Protein AF-A0A354I436-F1 (afdb_monomer_lite)

Secondary structure (DSSP, 8-state):
-------------TTEEE-TTT-PEEEEETTS-GGG-TTEETTTEE--HHHHHHHHS---------------------

Structure (mmCIF, N/CA/C/O backbone):
data_AF-A0A354I436-F1
#
_entry.id   AF-A0A354I436-F1
#
loop_
_atom_site.group_PDB
_atom_site.id
_atom_site.type_symbol
_atom_site.label_atom_id
_atom_site.label_alt_id
_atom_site.label_comp_id
_atom_site.label_asym_id
_atom_site.label_entity_id
_atom_site.label_seq_id
_atom_site.pdbx_PDB_ins_code
_atom_site.Cartn_x
_atom_site.Cartn_y
_atom_site.Cartn_z
_atom_site.occupancy
_atom_site.B_iso_or_equiv
_atom_site.auth_seq_id
_atom_site.auth_comp_id
_atom_site.auth_asym_id
_atom_site.auth_atom_id
_atom_site.pdbx_PDB_model_num
ATOM 1 N N . MET A 1 1 ? -10.270 -16.859 45.714 1.00 53.00 1 MET A N 1
ATOM 2 C CA . MET A 1 1 ? -10.099 -17.369 44.336 1.00 53.00 1 MET A CA 1
ATOM 3 C C . MET A 1 1 ? -10.937 -16.503 43.407 1.00 53.00 1 MET A C 1
ATOM 5 O O . MET A 1 1 ? -12.155 -16.574 43.481 1.00 53.00 1 MET A O 1
ATOM 9 N N . ARG A 1 2 ? -10.320 -15.638 42.599 1.00 47.62 2 ARG A N 1
ATOM 10 C CA . ARG A 1 2 ? -10.990 -14.964 41.478 1.00 47.62 2 ARG A CA 1
ATOM 11 C C . ARG A 1 2 ? -10.050 -15.062 40.283 1.00 47.62 2 ARG A C 1
ATOM 13 O O . ARG A 1 2 ? -8.965 -14.496 40.320 1.00 47.62 2 ARG A O 1
ATOM 20 N N . ALA A 1 3 ? -10.434 -15.887 39.315 1.00 62.38 3 ALA A N 1
ATOM 21 C CA . ALA A 1 3 ? -9.740 -16.041 38.050 1.00 62.38 3 ALA A CA 1
ATOM 22 C C . ALA A 1 3 ? -10.087 -14.828 37.184 1.00 62.38 3 ALA A C 1
ATOM 24 O O . ALA A 1 3 ? -11.224 -14.709 36.730 1.00 62.38 3 ALA A O 1
ATOM 25 N N . ASP A 1 4 ? -9.131 -13.919 37.004 1.00 61.53 4 ASP A N 1
ATOM 26 C CA . ASP A 1 4 ? -9.248 -12.886 35.983 1.00 61.53 4 ASP A CA 1
ATOM 27 C C . ASP A 1 4 ? -8.879 -13.516 34.640 1.00 61.53 4 ASP A C 1
ATOM 29 O O . ASP A 1 4 ? -7.716 -13.725 34.295 1.00 61.53 4 ASP A O 1
ATOM 33 N N . ASN A 1 5 ? -9.925 -13.936 33.938 1.00 64.75 5 ASN A N 1
ATOM 34 C CA . ASN A 1 5 ? -9.879 -14.461 32.587 1.00 64.75 5 ASN A CA 1
ATOM 35 C C . ASN A 1 5 ? -9.819 -13.277 31.608 1.00 64.75 5 ASN A C 1
ATOM 37 O O . ASN A 1 5 ? -10.754 -13.035 30.848 1.00 64.75 5 ASN A O 1
ATOM 41 N N . GLY A 1 6 ? -8.744 -12.494 31.670 1.00 52.44 6 GLY A N 1
ATOM 42 C CA . GLY A 1 6 ? -8.488 -11.391 30.752 1.00 52.44 6 GLY A CA 1
ATOM 43 C C . GLY A 1 6 ? -7.865 -11.903 29.458 1.00 52.44 6 GLY A C 1
ATOM 44 O O . GLY A 1 6 ? -6.655 -11.800 29.268 1.00 52.44 6 GLY A O 1
ATOM 45 N N . ARG A 1 7 ? -8.671 -12.475 28.552 1.00 57.69 7 ARG A N 1
ATOM 46 C CA . ARG A 1 7 ? -8.241 -12.646 27.155 1.00 57.69 7 ARG A CA 1
ATOM 47 C C . ARG A 1 7 ? -7.934 -11.255 26.608 1.00 57.69 7 ARG A C 1
ATOM 49 O O . ARG A 1 7 ? -8.833 -10.435 26.452 1.00 57.69 7 ARG A O 1
ATOM 56 N N . ALA A 1 8 ? -6.655 -10.992 26.357 1.00 58.38 8 ALA A N 1
ATOM 57 C CA . ALA A 1 8 ? -6.204 -9.830 25.615 1.00 58.38 8 ALA A CA 1
ATOM 58 C C . ALA A 1 8 ? -6.733 -9.946 24.180 1.00 58.38 8 ALA A C 1
ATOM 60 O O . ALA A 1 8 ? -6.087 -10.526 23.309 1.00 58.38 8 ALA A O 1
ATOM 61 N N . GLU A 1 9 ? -7.940 -9.436 23.955 1.00 55.22 9 GLU A N 1
ATOM 62 C CA . GLU A 1 9 ? -8.440 -9.142 22.619 1.00 55.22 9 GLU A CA 1
ATOM 63 C C . GLU A 1 9 ? -7.395 -8.228 21.963 1.00 55.22 9 GLU A C 1
ATOM 65 O O . GLU A 1 9 ? -7.060 -7.186 22.544 1.00 55.22 9 GLU A O 1
ATOM 70 N 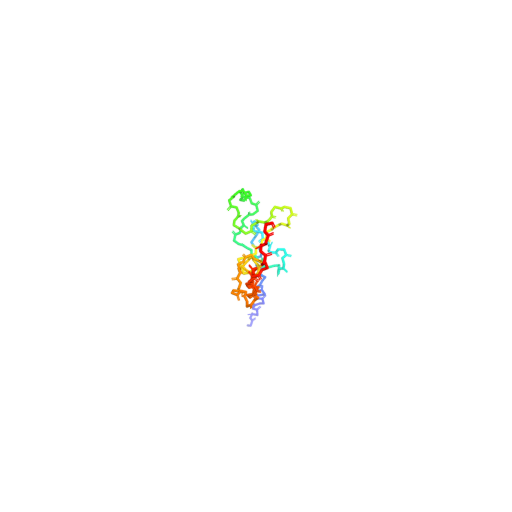N . PRO A 1 10 ? -6.818 -8.586 20.802 1.00 56.38 10 PRO A N 1
ATOM 71 C CA . PRO A 1 10 ? -5.966 -7.665 20.082 1.00 56.38 10 PRO A CA 1
ATOM 72 C C . PRO A 1 10 ? -6.892 -6.544 19.639 1.00 56.38 10 PRO A C 1
ATOM 74 O O . PRO A 1 10 ? -7.669 -6.700 18.700 1.00 56.38 10 PRO A O 1
ATOM 77 N N . GLN A 1 11 ? -6.867 -5.445 20.389 1.00 54.28 11 GLN A N 1
ATOM 78 C CA . GLN A 1 11 ? -7.629 -4.243 20.110 1.00 54.28 11 GLN A CA 1
ATOM 79 C C . GLN A 1 11 ? -7.134 -3.716 18.765 1.00 54.28 11 GLN A C 1
ATOM 81 O O . GLN A 1 11 ? -6.189 -2.931 18.682 1.00 54.28 11 GLN A O 1
ATOM 86 N N . GLY A 1 12 ? -7.739 -4.229 17.693 1.00 55.94 12 GLY A N 1
ATOM 87 C CA . GLY A 1 12 ? -7.639 -3.686 16.359 1.00 55.94 12 GLY A CA 1
ATOM 88 C C . GLY A 1 12 ? -8.092 -2.250 16.475 1.00 55.94 12 GLY A C 1
ATOM 89 O O . GLY A 1 12 ? -9.272 -1.989 16.694 1.00 55.94 12 GLY A O 1
ATOM 90 N N . SER A 1 13 ? -7.127 -1.335 16.459 1.00 64.25 13 SER A N 1
ATOM 91 C CA . SER A 1 13 ? -7.381 0.080 16.676 1.00 64.25 13 SER A CA 1
ATOM 92 C C . SER A 1 13 ? -8.388 0.543 15.634 1.00 64.25 13 SER A C 1
ATOM 94 O O . SER A 1 13 ? -8.060 0.631 14.445 1.00 64.25 13 SER A O 1
ATOM 96 N N . VAL A 1 14 ? -9.615 0.793 16.089 1.00 71.25 14 VAL A N 1
ATOM 97 C CA . VAL A 1 14 ? -10.687 1.398 15.305 1.00 71.25 14 VAL A CA 1
ATOM 98 C C . VAL A 1 14 ? -10.107 2.675 14.703 1.00 71.25 14 VAL A C 1
ATOM 100 O O . VAL A 1 14 ? -9.804 3.615 15.426 1.00 71.25 14 VAL A O 1
ATOM 103 N N . GLY A 1 15 ? -9.833 2.655 13.399 1.00 84.06 15 GLY A N 1
ATOM 104 C CA . GLY A 1 15 ? -9.244 3.793 12.690 1.00 84.06 15 GLY A CA 1
ATOM 105 C C . GLY A 1 15 ? -7.895 3.549 12.017 1.00 84.06 15 GLY A C 1
ATOM 106 O O . GLY A 1 15 ? -7.446 4.440 11.309 1.00 84.06 15 GLY A O 1
ATOM 107 N N . LYS A 1 16 ? -7.262 2.377 12.145 1.00 91.50 16 LYS A N 1
ATOM 108 C CA . LYS A 1 16 ? -6.080 2.030 11.330 1.00 91.50 16 LYS A CA 1
ATOM 109 C C . LYS A 1 16 ? -6.401 1.042 10.217 1.00 91.50 16 LYS A C 1
ATOM 111 O O . LYS A 1 16 ? -7.360 0.274 10.298 1.00 91.50 16 LYS A O 1
ATOM 116 N N . GLU A 1 17 ? -5.584 1.091 9.178 1.00 93.75 17 GLU A N 1
ATOM 117 C CA . GLU A 1 17 ? -5.661 0.211 8.020 1.00 93.75 17 GLU A CA 1
ATOM 118 C C . GLU A 1 17 ? -4.880 -1.081 8.254 1.00 93.75 17 GLU A C 1
ATOM 120 O O . GLU A 1 17 ? -3.891 -1.115 8.995 1.00 93.75 17 GLU A O 1
ATOM 125 N N . TYR A 1 18 ? -5.297 -2.143 7.575 1.00 94.50 18 TYR A N 1
ATOM 126 C CA . TYR A 1 18 ? -4.631 -3.440 7.603 1.00 94.50 18 TYR A CA 1
ATOM 127 C C . TYR A 1 18 ? -3.871 -3.685 6.304 1.00 94.50 18 TYR A C 1
ATOM 129 O O . TYR A 1 18 ? -4.286 -3.259 5.230 1.00 94.50 18 TYR A O 1
ATOM 137 N N . CYS A 1 19 ? -2.750 -4.393 6.412 1.00 96.12 19 CYS A N 1
ATOM 138 C CA . CYS A 1 19 ? -1.965 -4.804 5.263 1.00 96.12 19 CYS A CA 1
ATOM 139 C C . CYS A 1 19 ? -2.759 -5.813 4.433 1.00 96.12 19 CYS A C 1
ATOM 141 O O . CYS A 1 19 ? -3.082 -6.889 4.936 1.00 96.12 19 CYS A O 1
ATOM 143 N N . ILE A 1 20 ? -2.995 -5.514 3.157 1.00 96.75 20 ILE A N 1
ATOM 144 C CA . ILE A 1 20 ? -3.760 -6.395 2.260 1.00 96.75 20 ILE A CA 1
ATOM 145 C C . ILE A 1 20 ? -3.081 -7.752 2.004 1.00 96.75 20 ILE A C 1
ATOM 147 O O . ILE A 1 20 ? -3.748 -8.692 1.591 1.00 96.75 20 ILE A O 1
ATOM 151 N N . LEU A 1 21 ? -1.769 -7.876 2.258 1.00 96.25 21 LEU A N 1
ATOM 152 C CA . LEU A 1 21 ? -1.022 -9.121 2.031 1.00 96.25 21 LEU A CA 1
ATOM 153 C C . LEU A 1 21 ? -0.928 -10.025 3.259 1.00 96.25 21 LEU A C 1
ATOM 155 O O . LEU A 1 21 ? -1.013 -11.240 3.128 1.00 96.25 21 LEU A O 1
ATOM 159 N N . CYS A 1 22 ? -0.717 -9.458 4.449 1.00 96.38 22 CYS A N 1
ATOM 160 C CA . CYS A 1 22 ? -0.488 -10.255 5.663 1.00 96.38 22 CYS A CA 1
ATOM 161 C C . CYS A 1 22 ? -1.505 -10.009 6.781 1.00 96.38 22 CYS A C 1
ATOM 163 O O . CYS A 1 22 ? -1.387 -10.612 7.843 1.00 96.38 22 CYS A O 1
ATOM 165 N N . GLY A 1 23 ? -2.457 -9.092 6.595 1.00 94.06 23 GLY A N 1
ATOM 166 C CA . GLY A 1 23 ? -3.487 -8.781 7.588 1.00 94.06 23 GLY A CA 1
ATOM 167 C C . GLY A 1 23 ? -2.976 -8.092 8.856 1.00 94.06 23 GLY A C 1
ATOM 168 O O . GLY A 1 23 ? -3.734 -7.931 9.806 1.00 94.06 23 GLY A O 1
ATOM 169 N N . ARG A 1 24 ? -1.703 -7.673 8.914 1.00 94.12 24 ARG A N 1
ATOM 170 C CA . ARG A 1 24 ? -1.165 -6.926 10.063 1.00 94.12 24 ARG A CA 1
ATOM 171 C C . ARG A 1 24 ? -1.647 -5.481 10.060 1.00 94.12 24 ARG A C 1
ATOM 173 O O . ARG A 1 24 ? -1.746 -4.860 9.003 1.00 94.12 24 ARG A O 1
ATOM 180 N N . LEU A 1 25 ? -1.893 -4.946 11.253 1.00 93.62 25 LEU A N 1
ATOM 181 C CA . LEU A 1 25 ? -2.205 -3.536 11.458 1.00 93.62 25 LEU A CA 1
ATOM 182 C C . LEU A 1 25 ? -1.051 -2.669 10.943 1.00 93.62 25 LEU A C 1
ATOM 184 O O . LEU A 1 25 ? 0.116 -2.943 11.227 1.00 93.62 25 LEU A O 1
ATOM 188 N N . THR A 1 26 ? -1.377 -1.633 10.185 1.00 93.00 26 THR A N 1
ATOM 189 C CA . THR A 1 26 ? -0.394 -0.689 9.651 1.00 93.00 26 THR A CA 1
ATOM 190 C C . THR A 1 26 ? -0.381 0.599 10.464 1.00 93.00 26 THR A C 1
ATOM 192 O O . THR A 1 26 ? -1.215 0.814 11.343 1.00 93.00 26 THR A O 1
ATOM 195 N N . GLU A 1 27 ? 0.592 1.464 10.195 1.00 90.81 27 GLU A N 1
ATOM 196 C CA . GLU A 1 27 ? 0.664 2.793 10.808 1.00 90.81 27 GLU A CA 1
ATOM 197 C C . GLU A 1 27 ? -0.323 3.783 10.172 1.00 90.81 27 GLU A C 1
ATOM 199 O O . GLU A 1 27 ? -0.601 4.820 10.768 1.00 90.81 27 GLU A O 1
ATOM 204 N N . ALA A 1 28 ? -0.866 3.464 8.991 1.00 90.81 28 ALA A N 1
ATOM 205 C CA . ALA A 1 28 ? -1.775 4.338 8.266 1.00 90.81 28 ALA A CA 1
ATOM 206 C C . ALA A 1 28 ? -3.161 4.358 8.922 1.00 90.81 28 ALA A C 1
ATOM 208 O O . ALA A 1 28 ? -3.763 3.310 9.178 1.00 90.81 28 ALA A O 1
ATOM 209 N N . ALA A 1 29 ? -3.678 5.562 9.164 1.00 91.62 29 ALA A N 1
ATOM 210 C CA . ALA A 1 29 ? -5.048 5.751 9.619 1.00 91.62 29 ALA A CA 1
ATOM 211 C C . ALA A 1 29 ? -6.032 5.757 8.438 1.00 91.62 29 ALA A C 1
ATOM 213 O O . ALA A 1 29 ? -5.718 6.227 7.345 1.00 91.62 29 ALA A O 1
ATOM 214 N N . LYS A 1 30 ? -7.258 5.289 8.676 1.00 88.50 30 LYS A N 1
ATOM 215 C CA . LYS A 1 30 ? -8.369 5.291 7.711 1.00 88.50 30 LYS A CA 1
ATOM 216 C C . LYS A 1 30 ? -8.780 6.690 7.272 1.00 88.50 30 LYS A C 1
ATOM 218 O O . LYS A 1 30 ? -9.265 6.854 6.158 1.00 88.50 30 LYS A O 1
ATOM 223 N N . GLU A 1 31 ? -8.571 7.674 8.135 1.00 90.38 31 GLU A N 1
ATOM 224 C CA . GLU A 1 31 ? -8.908 9.080 7.899 1.00 90.38 31 GLU A CA 1
ATOM 225 C C . GLU A 1 31 ? -7.749 9.858 7.265 1.00 90.38 31 GLU A C 1
ATOM 227 O O . GLU A 1 31 ? -7.948 10.951 6.745 1.00 90.38 31 GLU A O 1
ATOM 232 N N . GLN A 1 32 ? -6.534 9.294 7.273 1.00 90.31 32 GLN A N 1
ATOM 233 C CA . GLN A 1 32 ? -5.365 9.950 6.700 1.00 90.31 32 GLN A CA 1
ATOM 234 C C . GLN A 1 32 ? -5.554 10.129 5.183 1.00 90.31 32 GLN A C 1
ATOM 236 O O . GLN A 1 32 ? -5.937 9.160 4.513 1.00 90.31 32 GLN A O 1
ATOM 241 N N . PRO A 1 33 ? -5.263 11.310 4.610 1.00 92.06 33 PRO A N 1
ATOM 242 C CA . PRO A 1 33 ? -5.332 11.531 3.167 1.00 92.06 33 PRO A CA 1
ATOM 243 C C . PRO A 1 33 ? -4.451 10.544 2.395 1.00 92.06 33 PRO A C 1
ATOM 245 O O . PRO A 1 33 ? -3.327 10.265 2.812 1.00 92.06 33 PRO A O 1
ATOM 248 N N . LEU A 1 34 ? -4.932 10.035 1.252 1.00 89.94 34 LEU A N 1
ATOM 249 C CA . LEU A 1 34 ? -4.210 9.030 0.453 1.00 89.94 34 LEU A CA 1
ATOM 250 C C . LEU A 1 34 ? -2.797 9.491 0.069 1.00 89.94 34 LEU A C 1
ATOM 252 O O . LEU A 1 34 ? -1.855 8.712 0.189 1.00 89.94 34 LEU A O 1
ATOM 256 N N . SER A 1 35 ? -2.639 10.765 -0.299 1.00 89.06 35 SER A N 1
ATOM 257 C CA . SER A 1 35 ? -1.356 11.367 -0.691 1.00 89.06 35 SER A CA 1
ATOM 258 C C . SER A 1 35 ? -0.289 11.329 0.407 1.00 89.06 35 SER A C 1
ATOM 260 O O . SER A 1 35 ? 0.900 11.416 0.118 1.00 89.06 35 SER A O 1
ATOM 262 N N . GLU A 1 36 ? -0.698 11.197 1.668 1.00 89.19 36 GLU A N 1
ATOM 263 C CA . GLU A 1 36 ? 0.202 11.164 2.822 1.00 89.19 36 GLU A CA 1
ATOM 264 C C . GLU A 1 36 ? 0.455 9.733 3.317 1.00 89.19 36 GLU A C 1
ATOM 266 O O . GLU A 1 36 ? 1.298 9.516 4.194 1.00 89.19 36 GLU A O 1
ATOM 271 N N . ARG A 1 37 ? -0.278 8.733 2.804 1.00 91.56 37 ARG A N 1
ATOM 272 C CA . ARG A 1 37 ? -0.167 7.343 3.260 1.00 91.56 37 ARG A CA 1
ATOM 273 C C . ARG A 1 37 ? 1.088 6.691 2.705 1.00 91.56 37 ARG A C 1
ATOM 275 O O . ARG A 1 37 ? 1.189 6.350 1.529 1.00 91.56 37 ARG A O 1
ATOM 282 N N . LYS A 1 38 ? 2.042 6.426 3.594 1.00 92.81 38 LYS A N 1
ATOM 283 C CA . LYS A 1 38 ? 3.204 5.598 3.264 1.00 92.81 38 LYS A CA 1
ATOM 284 C C . LYS A 1 38 ? 2.745 4.186 2.919 1.00 92.81 38 LYS A C 1
ATOM 286 O O . LYS A 1 38 ? 1.907 3.620 3.616 1.00 92.81 38 LYS A O 1
ATOM 291 N N . TYR A 1 39 ? 3.352 3.601 1.888 1.00 95.00 39 TYR A N 1
ATOM 292 C CA . TYR A 1 39 ? 3.131 2.205 1.487 1.00 95.00 39 TYR A CA 1
ATOM 293 C C . TYR A 1 39 ? 1.697 1.882 1.028 1.00 95.00 39 TYR A C 1
ATOM 295 O O . TYR A 1 39 ? 1.321 0.710 0.977 1.00 95.00 39 TYR A O 1
ATOM 303 N N . TYR A 1 40 ? 0.896 2.899 0.704 1.00 95.94 40 TYR A N 1
ATOM 304 C CA . TYR A 1 40 ? -0.371 2.715 0.008 1.00 95.94 40 TYR A CA 1
ATOM 305 C C . TYR A 1 40 ? -0.111 2.545 -1.489 1.00 95.94 40 TYR A C 1
ATOM 307 O O . TYR A 1 40 ? 0.678 3.288 -2.071 1.00 95.94 40 TYR A O 1
ATOM 315 N N . ILE A 1 41 ? -0.768 1.564 -2.103 1.00 93.94 41 ILE A N 1
ATOM 316 C CA . ILE A 1 41 ? -0.708 1.323 -3.543 1.00 93.94 41 ILE A CA 1
ATOM 317 C C . ILE A 1 41 ? -2.082 1.644 -4.123 1.00 93.94 41 ILE A C 1
ATOM 319 O O . ILE A 1 41 ? -3.078 1.013 -3.756 1.00 93.94 41 ILE A O 1
ATOM 323 N N . GLU A 1 42 ? -2.132 2.624 -5.023 1.00 93.75 42 GLU A N 1
ATOM 324 C CA . GLU A 1 42 ? -3.372 3.048 -5.671 1.00 93.75 42 GLU A CA 1
ATOM 325 C C . GLU A 1 42 ? -4.052 1.866 -6.377 1.00 93.75 42 GLU A C 1
ATOM 327 O O . GLU A 1 42 ? -3.412 1.082 -7.076 1.00 93.75 42 GLU A O 1
ATOM 332 N N . GLY A 1 43 ? -5.351 1.691 -6.121 1.00 92.75 43 GLY A N 1
ATOM 333 C CA . GLY A 1 43 ? -6.149 0.586 -6.660 1.00 92.75 43 GLY A CA 1
ATOM 334 C C . GLY A 1 43 ? -5.947 -0.780 -5.987 1.00 92.75 43 GLY A C 1
ATOM 335 O O . GLY A 1 43 ? -6.803 -1.645 -6.151 1.00 92.75 43 GLY A O 1
ATOM 336 N N . ALA A 1 44 ? -4.886 -0.984 -5.198 1.00 93.44 44 ALA A N 1
ATOM 337 C CA . ALA A 1 44 ? -4.640 -2.252 -4.501 1.00 93.44 44 ALA A CA 1
ATOM 338 C C . ALA A 1 44 ? -4.936 -2.175 -2.996 1.00 93.44 44 ALA A C 1
ATOM 340 O O . ALA A 1 44 ? -5.559 -3.080 -2.444 1.00 93.44 44 ALA A O 1
ATOM 341 N N . GLY A 1 45 ? -4.512 -1.098 -2.328 1.00 94.31 45 GLY A N 1
ATOM 342 C CA . GLY A 1 45 ? -4.733 -0.883 -0.898 1.00 94.31 45 GLY A CA 1
ATOM 343 C C . GLY A 1 45 ? -3.453 -0.665 -0.087 1.00 94.31 45 GLY A C 1
ATOM 344 O O . GLY A 1 45 ? -2.371 -0.418 -0.618 1.00 94.31 45 GLY A O 1
ATOM 345 N N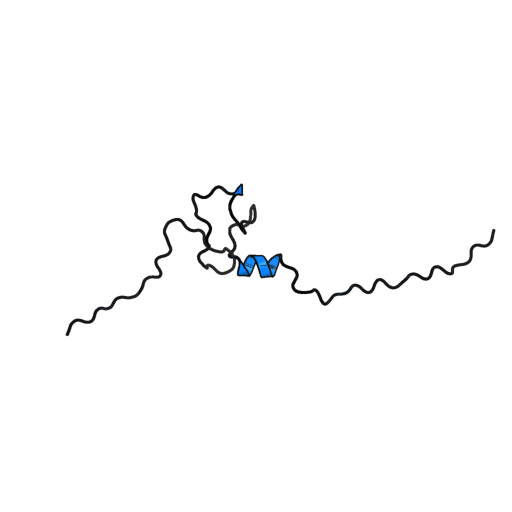 . GLN A 1 46 ? -3.592 -0.721 1.239 1.00 97.06 46 GLN A N 1
ATOM 346 C CA . GLN A 1 46 ? -2.519 -0.423 2.186 1.00 97.06 46 GLN A CA 1
ATOM 347 C C . GLN A 1 46 ? -1.608 -1.637 2.427 1.00 97.06 46 GLN A C 1
ATOM 349 O O . GLN A 1 46 ? -2.083 -2.746 2.673 1.00 97.06 46 GLN A O 1
ATOM 354 N N . LEU A 1 47 ? -0.288 -1.423 2.442 1.00 96.81 47 LEU A N 1
ATOM 355 C CA . LEU A 1 47 ? 0.704 -2.421 2.856 1.00 96.81 47 LEU A CA 1
ATOM 356 C C . LEU A 1 47 ? 1.371 -2.045 4.181 1.00 96.81 47 LEU A C 1
ATOM 358 O O . LEU A 1 47 ? 1.485 -0.870 4.532 1.00 96.81 47 LEU A O 1
ATOM 362 N N . CYS A 1 48 ? 1.856 -3.053 4.912 1.00 95.75 48 CYS A N 1
ATOM 363 C CA . CYS A 1 48 ? 2.842 -2.821 5.964 1.00 95.75 48 CYS A CA 1
ATOM 364 C C . CYS A 1 48 ? 4.227 -2.599 5.341 1.00 95.75 48 CYS A C 1
ATOM 366 O O . CYS A 1 48 ? 4.498 -3.009 4.207 1.00 95.75 48 CYS A O 1
ATOM 368 N N . ARG A 1 49 ? 5.125 -1.979 6.107 1.00 94.50 49 ARG A N 1
ATOM 369 C CA . ARG A 1 49 ? 6.485 -1.654 5.664 1.00 94.50 49 ARG A CA 1
ATOM 370 C C . ARG A 1 49 ? 7.251 -2.881 5.165 1.00 94.50 49 ARG A C 1
ATOM 372 O O . ARG A 1 49 ? 7.980 -2.786 4.187 1.00 94.50 49 ARG A O 1
ATOM 379 N N . GLU A 1 50 ? 7.110 -4.023 5.830 1.00 94.56 50 GLU A N 1
ATOM 380 C CA . GLU A 1 50 ? 7.831 -5.254 5.493 1.00 94.56 50 GLU A CA 1
ATOM 381 C C . GLU A 1 50 ? 7.389 -5.799 4.131 1.00 94.56 50 GLU A C 1
ATOM 383 O O . GLU A 1 50 ? 8.233 -5.999 3.261 1.00 94.56 50 GLU A O 1
ATOM 388 N N . CYS A 1 51 ? 6.077 -5.939 3.912 1.00 94.75 51 CYS A N 1
ATOM 389 C CA . CYS A 1 51 ? 5.525 -6.396 2.636 1.00 94.75 51 CYS A CA 1
ATOM 390 C C . CYS A 1 51 ? 5.847 -5.425 1.493 1.00 94.75 51 CYS A C 1
ATOM 392 O O . CYS A 1 51 ? 6.198 -5.855 0.399 1.00 94.75 51 CYS A O 1
ATOM 394 N N . TYR A 1 52 ? 5.791 -4.113 1.747 1.00 94.94 52 TYR A N 1
ATOM 395 C CA . TYR A 1 52 ? 6.203 -3.120 0.756 1.00 94.94 52 TYR A CA 1
ATOM 396 C C . TYR A 1 52 ? 7.677 -3.290 0.360 1.00 94.94 52 TYR A C 1
ATOM 398 O O . TYR A 1 52 ? 8.012 -3.251 -0.822 1.00 94.94 52 TYR A O 1
ATOM 406 N N . ARG A 1 53 ? 8.568 -3.513 1.337 1.00 92.81 53 ARG A N 1
ATOM 407 C CA . ARG A 1 53 ? 9.999 -3.722 1.072 1.00 92.81 53 ARG A CA 1
ATOM 408 C C . ARG A 1 53 ? 10.263 -4.995 0.279 1.00 92.81 53 ARG A C 1
ATOM 410 O O . ARG A 1 53 ? 11.138 -4.981 -0.572 1.00 92.81 53 ARG A O 1
ATOM 417 N N . GLU A 1 54 ? 9.545 -6.076 0.547 1.00 91.00 54 GLU A N 1
ATOM 418 C CA . GLU A 1 54 ? 9.710 -7.323 -0.209 1.00 91.00 54 GLU A CA 1
ATOM 419 C C . GLU A 1 54 ? 9.304 -7.187 -1.677 1.00 91.00 54 GLU A C 1
ATOM 421 O O . GLU A 1 54 ? 9.948 -7.789 -2.531 1.00 91.00 54 GLU A O 1
ATOM 426 N N . LEU A 1 55 ? 8.289 -6.370 -1.969 1.00 90.06 55 LEU A N 1
ATOM 427 C CA . LEU A 1 55 ? 7.829 -6.138 -3.337 1.00 90.06 55 LEU A CA 1
ATOM 428 C C . LEU A 1 55 ? 8.676 -5.118 -4.105 1.00 90.06 55 LEU A C 1
ATOM 430 O O . LEU A 1 55 ? 8.975 -5.333 -5.275 1.00 90.06 55 LEU A O 1
ATOM 434 N N . TYR A 1 56 ? 9.035 -3.998 -3.469 1.00 88.06 56 TYR A N 1
ATOM 435 C CA . TYR A 1 56 ? 9.563 -2.824 -4.176 1.00 88.06 56 TYR A CA 1
ATOM 436 C C . TYR A 1 56 ? 11.004 -2.463 -3.836 1.00 88.06 56 TYR A C 1
ATOM 438 O O . TYR A 1 56 ? 11.599 -1.655 -4.546 1.00 88.06 56 TYR A O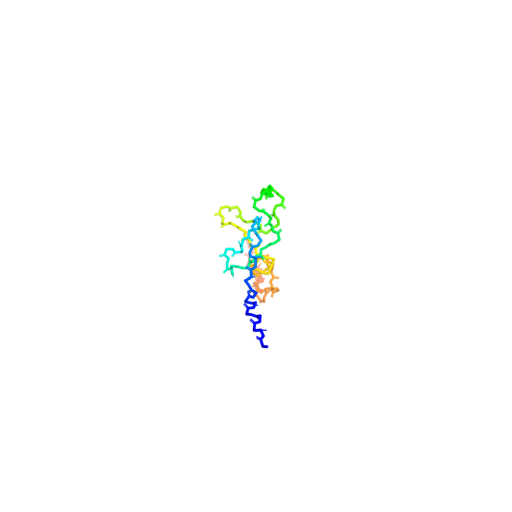 1
ATOM 446 N N . VAL A 1 57 ? 11.583 -3.006 -2.761 1.00 84.12 57 VAL A N 1
ATOM 447 C CA . VAL A 1 57 ? 12.996 -2.763 -2.452 1.00 84.12 57 VAL A CA 1
ATOM 448 C C . VAL A 1 57 ? 13.814 -3.905 -3.049 1.00 84.12 57 VAL A C 1
ATOM 450 O O . VAL A 1 57 ? 13.698 -5.035 -2.569 1.00 84.12 57 VAL A O 1
ATOM 453 N N . PRO A 1 58 ? 14.662 -3.637 -4.061 1.00 73.94 58 PRO A N 1
ATOM 454 C CA . PRO A 1 58 ? 15.490 -4.667 -4.668 1.00 73.94 58 PRO A CA 1
ATOM 455 C C . PRO A 1 58 ? 16.357 -5.331 -3.598 1.00 73.94 58 PRO A C 1
ATOM 457 O O . PRO A 1 58 ? 17.219 -4.695 -2.986 1.00 73.94 58 PRO A O 1
ATOM 460 N N . ARG A 1 59 ? 16.145 -6.625 -3.357 1.00 69.38 59 ARG A N 1
ATOM 461 C CA . ARG A 1 59 ? 17.097 -7.432 -2.595 1.00 69.38 59 ARG A CA 1
ATOM 462 C C . ARG A 1 59 ? 18.180 -7.852 -3.566 1.00 69.38 59 ARG A C 1
ATOM 464 O O . ARG A 1 59 ? 18.006 -8.865 -4.223 1.00 69.38 59 ARG A O 1
ATOM 471 N N . HIS A 1 60 ? 19.224 -7.029 -3.686 1.00 65.50 60 HIS A N 1
ATOM 472 C CA . HIS A 1 60 ? 20.464 -7.292 -4.425 1.00 65.50 60 HIS A CA 1
ATOM 473 C C . HIS A 1 60 ? 20.316 -8.407 -5.475 1.00 65.50 60 HIS A C 1
ATOM 475 O O . HIS A 1 60 ? 20.666 -9.563 -5.227 1.00 65.50 60 HIS A O 1
ATOM 481 N N . ASN A 1 61 ? 19.708 -8.068 -6.612 1.00 60.94 61 ASN A N 1
ATOM 482 C CA . ASN A 1 61 ? 19.392 -9.029 -7.660 1.00 60.94 61 ASN A CA 1
ATOM 483 C C . ASN A 1 61 ? 20.696 -9.717 -8.099 1.00 60.94 61 ASN A C 1
ATOM 485 O O . ASN A 1 61 ? 21.563 -9.072 -8.679 1.00 60.94 61 ASN A O 1
ATOM 489 N N . GLN A 1 62 ? 20.851 -11.017 -7.836 1.00 57.22 62 GLN A N 1
ATOM 490 C CA . GLN A 1 62 ? 21.989 -11.791 -8.358 1.00 5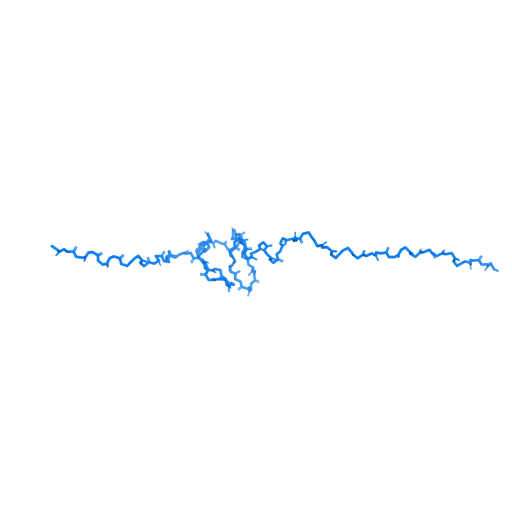7.22 62 GLN A CA 1
ATOM 491 C C . GLN A 1 62 ? 21.859 -12.082 -9.864 1.00 57.22 62 GLN A C 1
ATOM 493 O O . GLN A 1 62 ? 22.776 -12.628 -10.464 1.00 57.22 62 GLN A O 1
ATOM 498 N N . ASN A 1 63 ? 20.750 -11.683 -10.496 1.00 60.59 63 ASN A N 1
ATOM 499 C CA . ASN A 1 63 ? 20.601 -11.707 -11.949 1.00 60.59 63 ASN A CA 1
ATOM 500 C C . ASN A 1 63 ? 21.310 -10.502 -12.578 1.00 60.59 63 ASN A C 1
ATOM 502 O O . ASN A 1 63 ? 20.679 -9.555 -13.046 1.00 60.59 63 ASN A O 1
ATOM 506 N N . VAL A 1 64 ? 22.641 -10.549 -12.583 1.00 60.28 64 VAL A N 1
ATOM 507 C CA . VAL A 1 64 ? 23.448 -9.789 -13.537 1.00 60.28 64 VAL A CA 1
ATOM 508 C C . VAL A 1 64 ? 23.135 -10.322 -14.934 1.00 60.28 64 VAL A C 1
ATOM 510 O O . VAL A 1 64 ? 23.495 -11.445 -15.277 1.00 60.28 64 VAL A O 1
ATOM 513 N N . VAL A 1 65 ? 22.434 -9.536 -15.752 1.00 63.22 65 VAL A N 1
ATOM 514 C CA . VAL A 1 65 ? 22.374 -9.813 -17.189 1.00 63.22 65 VAL A CA 1
ATOM 515 C C . VAL A 1 65 ? 23.778 -9.557 -17.717 1.00 63.22 65 VAL A C 1
ATOM 517 O O . VAL A 1 65 ? 24.224 -8.413 -17.789 1.00 63.22 65 VAL A O 1
ATOM 520 N N . GLN A 1 66 ? 24.501 -10.630 -18.026 1.00 60.75 66 GLN A N 1
ATOM 521 C CA . GLN A 1 66 ? 25.790 -10.544 -18.688 1.00 60.75 66 GLN A CA 1
ATOM 522 C C . GLN A 1 66 ? 25.525 -10.055 -20.111 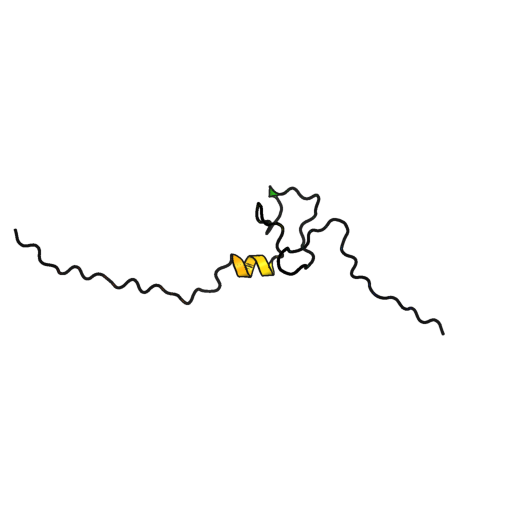1.00 60.75 66 GLN A C 1
ATOM 524 O O . GLN A 1 66 ? 25.173 -10.833 -20.995 1.00 60.75 66 GLN A O 1
ATOM 529 N N . LEU A 1 67 ? 25.608 -8.737 -20.305 1.00 59.66 67 LEU A N 1
ATOM 530 C CA . LEU A 1 67 ? 25.611 -8.122 -21.624 1.00 59.66 67 LEU A CA 1
ATOM 531 C C . LEU A 1 67 ? 26.878 -8.621 -22.319 1.00 59.66 67 LEU A C 1
ATOM 533 O O . LEU A 1 67 ? 27.969 -8.100 -22.094 1.00 59.66 67 LEU A O 1
ATOM 537 N N . ALA A 1 68 ? 26.742 -9.709 -23.076 1.00 53.50 68 ALA A N 1
ATOM 538 C CA . ALA A 1 68 ? 27.798 -10.206 -23.934 1.00 53.50 68 ALA A CA 1
ATOM 539 C C . ALA A 1 68 ? 28.207 -9.054 -24.856 1.00 53.50 68 ALA A C 1
ATOM 541 O O . ALA A 1 68 ? 27.386 -8.545 -25.621 1.00 53.50 68 ALA A O 1
ATOM 542 N N . GLY A 1 69 ? 29.455 -8.601 -24.718 1.00 56.81 69 GLY A N 1
ATOM 543 C CA . GLY A 1 69 ? 30.040 -7.622 -25.618 1.00 56.81 69 GLY A CA 1
ATOM 544 C C . GLY A 1 69 ? 29.921 -8.141 -27.043 1.00 56.81 69 GLY A C 1
ATOM 545 O O . GLY A 1 69 ? 30.474 -9.187 -27.374 1.00 56.81 69 GLY A O 1
ATOM 546 N N . GLN A 1 70 ? 29.160 -7.429 -27.867 1.00 54.16 70 GLN A N 1
ATOM 547 C CA . GLN A 1 70 ? 29.190 -7.612 -29.306 1.00 54.16 70 GLN A CA 1
ATOM 548 C C . GLN A 1 70 ? 30.513 -7.017 -29.787 1.00 54.16 70 GLN A C 1
ATOM 550 O O . GLN A 1 70 ? 30.632 -5.809 -29.973 1.00 54.16 70 GLN A O 1
ATOM 555 N N . ASP A 1 71 ? 31.525 -7.870 -29.922 1.00 53.66 71 ASP A N 1
ATOM 556 C CA . ASP A 1 71 ? 32.674 -7.592 -30.773 1.00 53.66 71 ASP A CA 1
ATOM 557 C C . ASP A 1 71 ? 32.162 -7.574 -32.218 1.00 53.66 71 ASP A C 1
ATOM 559 O O . ASP A 1 71 ? 32.025 -8.608 -32.866 1.00 53.66 71 ASP A O 1
ATOM 563 N N . THR A 1 72 ? 31.767 -6.400 -32.710 1.00 60.56 72 THR A N 1
ATOM 564 C CA . THR A 1 72 ? 31.493 -6.212 -34.135 1.00 60.56 72 THR A CA 1
ATOM 565 C C . THR A 1 72 ? 32.824 -5.999 -34.846 1.00 60.56 72 THR A C 1
ATOM 567 O O . THR A 1 72 ? 33.173 -4.875 -35.207 1.00 60.56 72 THR A O 1
ATOM 570 N N . SER A 1 73 ? 33.582 -7.076 -35.034 1.00 58.88 73 SER A N 1
ATOM 571 C CA . SER A 1 73 ? 34.689 -7.140 -35.991 1.00 58.88 73 SER A CA 1
ATOM 572 C C . SER A 1 73 ? 34.216 -7.716 -37.332 1.00 58.88 73 SER A C 1
ATOM 574 O O . SER A 1 73 ? 34.851 -8.584 -37.917 1.00 58.88 73 SER A O 1
ATOM 576 N N . GLU A 1 74 ? 33.104 -7.214 -37.874 1.00 51.78 74 GLU A N 1
ATOM 577 C CA . GLU A 1 74 ? 32.681 -7.544 -39.241 1.00 51.78 74 GLU A CA 1
ATOM 578 C C . GLU A 1 74 ? 32.969 -6.375 -40.187 1.00 51.78 74 GLU A C 1
ATOM 580 O O . GLU A 1 74 ? 32.148 -5.503 -40.451 1.00 51.78 74 GLU A O 1
ATOM 585 N N . ASN A 1 75 ? 34.219 -6.379 -40.655 1.00 59.41 75 ASN A N 1
ATOM 586 C CA . ASN A 1 75 ? 34.584 -6.278 -42.066 1.00 59.41 75 ASN A CA 1
ATOM 587 C C . ASN A 1 75 ? 33.750 -5.303 -42.921 1.00 59.41 75 ASN A C 1
ATOM 589 O O . ASN A 1 75 ? 32.886 -5.704 -43.701 1.00 59.41 75 ASN A O 1
ATOM 593 N N . TRP A 1 76 ? 34.092 -4.018 -42.848 1.00 51.22 76 TRP A N 1
ATOM 594 C CA . TRP A 1 76 ? 33.748 -3.056 -43.892 1.00 51.22 76 TRP A CA 1
ATOM 595 C C . TRP A 1 76 ? 34.753 -3.198 -45.045 1.00 51.22 76 TRP A C 1
ATOM 597 O O . TRP A 1 76 ? 35.958 -3.050 -44.841 1.00 51.22 76 TRP A O 1
ATOM 607 N N . SER A 1 77 ? 34.276 -3.493 -46.255 1.00 50.06 77 SER A N 1
ATOM 608 C CA . SER A 1 77 ? 35.036 -3.285 -47.494 1.00 50.06 77 SER A CA 1
ATOM 609 C C . SER A 1 77 ? 34.192 -2.446 -48.461 1.00 50.06 77 SER A C 1
ATOM 611 O O . SER A 1 77 ? 32.992 -2.713 -48.559 1.00 50.06 77 SER A O 1
ATOM 613 N N . PRO A 1 78 ? 34.790 -1.415 -49.089 1.00 61.19 78 PRO A N 1
ATOM 614 C CA . PRO A 1 78 ? 34.100 -0.428 -49.921 1.00 61.19 78 PRO A CA 1
ATOM 615 C C . PRO A 1 78 ? 33.634 -0.969 -51.277 1.00 61.19 78 PRO A C 1
ATOM 617 O O . PRO A 1 78 ? 34.252 -1.933 -51.785 1.00 61.19 78 PRO A O 1
#

Sequence (78 aa):
MRADNGRAEPQGSVGKEYCILCGRLTEAAKEQPLSERKYYIEGAGQLCRECYRELYVPRHNQNVVQLAGQDTSENWSP

Radius of gyration: 25.4 Å; chains: 1; bounding box: 46×29×94 Å

pLDDT: mean 77.47, std 17.44, range [47.62, 97.06]

Foldseek 3Di:
DDDPPPPPDVPLPPFFDAAPPPRHTAPHGPPDDPVPQPQADPPRGHHHPVVSCVVP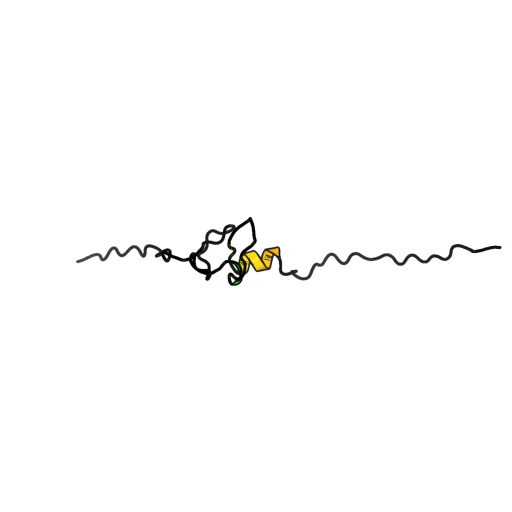PDPPPPPPPPPPDPPPPDDDDD